Protein AF-A0A660VHJ3-F1 (afdb_monomer)

pLDDT: mean 91.21, std 7.74, range [43.16, 98.06]

Solvent-accessible surface area (backbone atoms only — not comparable to full-atom values): 9821 Å² total; per-residue (Å²): 130,86,52,80,70,77,61,55,52,72,50,55,48,53,52,52,48,46,44,53,48,52,48,50,48,44,55,71,64,35,70,86,43,89,56,46,68,59,53,46,51,49,39,53,48,52,50,49,52,50,45,66,46,49,68,52,59,71,88,78,43,55,74,66,56,48,49,45,55,74,45,45,71,68,58,47,45,75,56,51,54,69,46,49,59,61,48,44,63,55,76,33,81,74,61,61,61,65,58,51,52,51,48,43,19,63,77,54,78,69,38,56,64,70,76,59,44,47,75,76,52,73,43,71,69,52,52,51,49,52,52,50,59,55,53,43,54,74,48,50,56,57,49,55,48,49,59,26,59,73,36,75,90,33,46,66,56,31,52,52,49,53,29,52,53,49,50,53,64,76,73,107

Radius of gyration: 20.19 Å; Cα contacts (8 Å, |Δi|>4): 81; chains: 1; bounding box: 37×38×61 Å

Secondary structure (DSSP, 8-state):
---GGGG--HHHHHHHHHHHHHHHHHHHH-TT-TTHHHHHHHHHHHHHHHHHHHSS-GGGS-HHHHHHHHHHHHHHHHHHHHHHHHHHHHH-SS-THHHHHHHHHHHTTT--HHHHHHHHH--HHHHHHHHHHHHHHHHHHHHHHHHHHH-GGGHHHHHHHHHHHHHHHHH-

Sequence (172 aa):
MKGLFARFNPTDAITAGYLVLTAALVSALSPENPNLPRILLAHAALLAVQLALVVPRRAALPPVLRFLRDWYPVVFCTYLYPESGLMNDVLFEPFLDSAVISLERFVFGGMEPSNLLHPALDHRLMVEYMHFSYFLYYVYIPLVGLVLWFDRSRREMFKRYMFAVMLCFLSC

Mean predicted aligned error: 5.29 Å

Structure (mmCIF, N/CA/C/O backbone):
data_AF-A0A660VHJ3-F1
#
_entry.id   AF-A0A660VHJ3-F1
#
loop_
_atom_site.group_PDB
_atom_site.id
_atom_site.type_symbol
_atom_site.label_atom_id
_atom_site.label_alt_id
_atom_site.label_comp_id
_atom_site.label_asym_id
_atom_site.label_entity_id
_atom_site.label_seq_id
_atom_site.pdbx_PDB_ins_code
_atom_site.Cartn_x
_atom_site.Cartn_y
_atom_site.Cartn_z
_atom_site.occupancy
_atom_site.B_iso_or_equiv
_atom_site.auth_seq_id
_atom_site.auth_comp_id
_atom_site.auth_asym_id
_atom_site.auth_atom_id
_atom_site.pdbx_PDB_model_num
ATOM 1 N N . MET A 1 1 ? 6.484 2.417 30.537 1.00 43.16 1 MET A N 1
ATOM 2 C CA . MET A 1 1 ? 6.081 2.958 29.219 1.00 43.16 1 MET A CA 1
ATOM 3 C C . MET A 1 1 ? 6.066 1.814 28.210 1.00 43.16 1 MET A C 1
ATOM 5 O O . MET A 1 1 ? 7.130 1.404 27.773 1.00 43.16 1 MET A O 1
ATOM 9 N N . LYS A 1 2 ? 4.906 1.219 27.882 1.00 50.75 2 LYS A N 1
ATOM 10 C CA . LYS A 1 2 ? 4.843 0.305 26.725 1.00 50.75 2 LYS A CA 1
ATOM 11 C C . LYS A 1 2 ? 4.968 1.190 25.485 1.00 50.75 2 LYS A C 1
ATOM 13 O O . LYS A 1 2 ? 4.071 1.997 25.247 1.00 50.75 2 LYS A O 1
ATOM 18 N N . GLY A 1 3 ? 6.121 1.131 24.820 1.00 60.84 3 GLY A N 1
ATOM 19 C CA . GLY A 1 3 ? 6.469 2.010 23.703 1.00 60.84 3 GLY A CA 1
ATOM 20 C C . GLY A 1 3 ? 5.447 1.951 22.568 1.00 60.84 3 GLY A C 1
ATOM 21 O O . GLY A 1 3 ? 4.650 1.018 22.483 1.00 60.84 3 GLY A O 1
ATOM 22 N N . LEU A 1 4 ? 5.484 2.954 21.693 1.00 62.09 4 LEU A N 1
ATOM 23 C CA . LEU A 1 4 ? 4.643 3.082 20.496 1.00 62.09 4 LEU A CA 1
ATOM 24 C C . LEU A 1 4 ? 4.539 1.763 19.698 1.00 62.09 4 LEU A C 1
ATOM 26 O O . LEU A 1 4 ? 3.450 1.360 19.293 1.00 62.09 4 LEU A O 1
ATOM 30 N N . PHE A 1 5 ? 5.660 1.042 19.598 1.00 64.31 5 PHE A N 1
ATOM 31 C CA . PHE A 1 5 ? 5.802 -0.250 18.923 1.00 64.31 5 PHE A CA 1
ATOM 32 C C . PHE A 1 5 ? 4.957 -1.386 19.511 1.00 64.31 5 PHE A C 1
ATOM 34 O O . PHE A 1 5 ? 4.600 -2.313 18.797 1.00 64.31 5 PHE A O 1
ATOM 41 N N . ALA A 1 6 ? 4.549 -1.313 20.782 1.00 72.44 6 ALA A N 1
ATOM 42 C CA . ALA A 1 6 ? 3.700 -2.340 21.390 1.00 72.44 6 ALA A CA 1
ATOM 43 C C . ALA A 1 6 ? 2.266 -2.363 20.822 1.00 72.44 6 ALA A C 1
ATOM 45 O O . ALA A 1 6 ? 1.492 -3.261 21.152 1.00 72.44 6 ALA A O 1
ATOM 46 N N . ARG A 1 7 ? 1.878 -1.353 20.027 1.00 81.56 7 ARG A N 1
ATOM 47 C CA . ARG A 1 7 ? 0.553 -1.264 19.387 1.00 81.56 7 ARG A CA 1
ATOM 48 C C . ARG A 1 7 ? 0.548 -1.699 17.925 1.00 81.56 7 ARG A C 1
ATOM 50 O O . ARG A 1 7 ? -0.543 -1.831 17.371 1.00 81.56 7 ARG A O 1
ATOM 57 N N . PHE A 1 8 ? 1.724 -1.892 17.334 1.00 88.25 8 PHE A N 1
ATOM 58 C CA . PHE A 1 8 ? 1.875 -2.257 15.934 1.00 88.25 8 PHE A CA 1
ATOM 59 C C . PHE A 1 8 ? 1.655 -3.756 15.764 1.00 88.25 8 PHE A C 1
ATOM 61 O O . PHE A 1 8 ? 2.204 -4.571 16.507 1.00 88.25 8 PHE A O 1
ATOM 68 N N . ASN A 1 9 ? 0.840 -4.115 14.781 1.00 92.19 9 ASN A N 1
ATOM 69 C CA . ASN A 1 9 ? 0.830 -5.460 14.225 1.00 92.19 9 ASN A CA 1
ATOM 70 C C . ASN A 1 9 ? 1.902 -5.574 13.108 1.00 92.19 9 ASN A C 1
ATOM 72 O O . ASN A 1 9 ? 2.474 -4.557 12.705 1.00 92.19 9 ASN A O 1
ATOM 76 N N . PRO A 1 10 ? 2.195 -6.785 12.597 1.00 94.88 10 PRO A N 1
ATOM 77 C CA . PRO A 1 10 ? 3.183 -6.970 11.532 1.00 94.88 10 PRO A CA 1
ATOM 78 C C . PRO A 1 10 ? 2.901 -6.162 10.259 1.00 94.88 10 PRO A C 1
ATOM 80 O O . PRO A 1 10 ? 3.832 -5.608 9.686 1.00 94.88 10 PRO A O 1
ATOM 83 N N . THR A 1 11 ? 1.635 -6.043 9.847 1.00 96.31 11 THR A N 1
ATOM 84 C CA . THR A 1 11 ? 1.215 -5.215 8.706 1.00 96.31 11 THR A CA 1
ATOM 85 C C . THR A 1 11 ? 1.554 -3.747 8.941 1.00 96.31 11 THR A C 1
ATOM 87 O O . THR A 1 11 ? 2.159 -3.112 8.085 1.00 96.31 11 THR A O 1
ATOM 90 N N . ASP A 1 12 ? 1.249 -3.222 10.132 1.00 96.31 12 ASP A N 1
ATOM 91 C CA . ASP A 1 12 ? 1.575 -1.840 10.490 1.00 96.31 12 ASP A CA 1
ATOM 92 C C . ASP A 1 12 ? 3.095 -1.604 10.404 1.00 96.31 12 ASP A C 1
ATOM 94 O O . ASP A 1 12 ? 3.546 -0.567 9.915 1.00 96.31 12 ASP A O 1
ATOM 98 N N . ALA A 1 13 ? 3.892 -2.574 10.866 1.00 95.56 13 ALA A N 1
ATOM 99 C CA . ALA A 1 13 ? 5.347 -2.480 10.865 1.00 95.56 13 ALA A CA 1
ATOM 100 C C . ALA A 1 13 ? 5.927 -2.461 9.444 1.00 95.56 13 ALA A C 1
ATOM 102 O O . ALA A 1 13 ? 6.740 -1.586 9.149 1.00 95.56 13 ALA A O 1
ATOM 103 N N . ILE A 1 14 ? 5.493 -3.367 8.559 1.00 96.88 14 ILE A N 1
ATOM 104 C CA . ILE A 1 14 ? 5.996 -3.400 7.176 1.00 96.88 14 ILE A CA 1
ATOM 105 C C . ILE A 1 14 ? 5.538 -2.183 6.372 1.00 96.88 14 ILE A C 1
ATOM 107 O O . ILE A 1 14 ? 6.330 -1.648 5.609 1.00 96.88 14 ILE A O 1
ATOM 111 N N . THR A 1 15 ? 4.313 -1.686 6.577 1.00 97.00 15 THR A N 1
ATOM 112 C CA . THR A 1 15 ? 3.829 -0.491 5.870 1.00 97.00 15 THR A CA 1
ATOM 113 C C . THR A 1 15 ? 4.597 0.753 6.306 1.00 97.00 15 THR A C 1
ATOM 115 O O . THR A 1 15 ? 5.061 1.506 5.458 1.00 97.00 15 THR A O 1
ATOM 118 N N . ALA A 1 16 ? 4.800 0.954 7.613 1.00 96.94 16 ALA A N 1
ATOM 119 C CA . ALA A 1 16 ? 5.594 2.084 8.093 1.00 96.94 16 ALA A CA 1
ATOM 120 C C . ALA A 1 16 ? 7.063 1.969 7.661 1.00 96.94 16 ALA A C 1
ATOM 122 O O . ALA A 1 16 ? 7.665 2.964 7.268 1.00 96.94 16 ALA A O 1
ATOM 123 N N . GLY A 1 17 ? 7.624 0.756 7.713 1.00 96.62 17 GLY A N 1
ATOM 124 C CA . GLY A 1 17 ? 8.978 0.472 7.250 1.00 96.62 17 GLY A CA 1
ATOM 125 C C . GLY A 1 17 ? 9.153 0.790 5.770 1.00 96.62 17 GLY A C 1
ATOM 126 O O . GLY A 1 17 ? 10.093 1.496 5.427 1.00 96.62 17 GLY A O 1
ATOM 127 N N . TYR A 1 18 ? 8.217 0.349 4.925 1.00 96.31 18 TYR A N 1
ATOM 128 C CA . TYR A 1 18 ? 8.203 0.670 3.502 1.00 96.31 18 TYR A CA 1
ATOM 129 C C . TYR A 1 18 ? 8.160 2.181 3.285 1.00 96.31 18 TYR A C 1
ATOM 131 O O . TYR A 1 18 ? 9.066 2.704 2.657 1.00 96.31 18 TYR A O 1
ATOM 139 N N . LEU A 1 19 ? 7.199 2.891 3.894 1.00 97.25 19 LEU A N 1
ATOM 140 C CA . LEU A 1 19 ? 7.054 4.341 3.721 1.00 97.25 19 LEU A CA 1
ATOM 141 C C . LEU A 1 19 ? 8.319 5.123 4.116 1.00 97.25 19 LEU A C 1
ATOM 143 O O . LEU A 1 19 ? 8.682 6.110 3.482 1.00 97.25 19 LEU A O 1
ATOM 147 N N . VAL A 1 20 ? 8.985 4.719 5.198 1.00 97.38 20 VAL A N 1
ATOM 148 C CA . VAL A 1 20 ? 10.227 5.373 5.632 1.00 97.38 20 VAL A CA 1
ATOM 149 C C . VAL A 1 20 ? 11.380 5.017 4.698 1.00 97.38 20 VAL A C 1
ATOM 151 O O . VAL A 1 20 ? 12.164 5.894 4.338 1.00 97.38 20 VAL A O 1
ATOM 154 N N . LEU A 1 21 ? 11.487 3.748 4.306 1.00 95.62 21 LEU A N 1
ATOM 155 C CA . LEU A 1 21 ? 12.554 3.258 3.444 1.00 95.62 21 LEU A CA 1
ATOM 156 C C . LEU A 1 21 ? 12.482 3.893 2.053 1.00 95.62 21 LEU A C 1
ATOM 158 O O . LEU A 1 21 ? 13.487 4.416 1.589 1.00 95.62 21 LEU A O 1
ATOM 162 N N . THR A 1 22 ? 11.315 3.901 1.412 1.00 94.31 22 THR A N 1
ATOM 163 C CA . THR A 1 22 ? 11.127 4.486 0.078 1.00 94.31 22 THR A CA 1
ATOM 164 C C . THR A 1 22 ? 11.381 5.986 0.078 1.00 94.31 22 THR A C 1
ATOM 166 O O . THR A 1 22 ? 12.139 6.479 -0.753 1.00 94.31 22 THR A O 1
ATOM 169 N N . ALA A 1 23 ? 10.856 6.716 1.065 1.00 95.00 23 ALA A N 1
ATOM 170 C CA . ALA A 1 23 ? 11.137 8.142 1.217 1.00 95.00 23 ALA A CA 1
ATOM 171 C C . ALA A 1 23 ? 12.643 8.426 1.388 1.00 95.00 23 ALA A C 1
ATOM 173 O O . ALA A 1 23 ? 13.169 9.382 0.809 1.00 95.00 23 ALA A O 1
ATOM 174 N N . ALA A 1 24 ? 13.348 7.593 2.162 1.00 95.12 24 ALA A N 1
ATOM 175 C CA . ALA A 1 24 ? 14.792 7.705 2.346 1.00 95.12 24 ALA A CA 1
ATOM 176 C C . ALA A 1 24 ? 15.570 7.384 1.060 1.00 95.12 24 ALA A C 1
ATOM 178 O O . ALA A 1 24 ? 16.495 8.120 0.721 1.00 95.12 24 ALA A O 1
ATOM 179 N N . LEU A 1 25 ? 15.179 6.334 0.332 1.00 93.44 25 LEU A N 1
ATOM 180 C CA . LEU A 1 25 ? 15.796 5.945 -0.937 1.00 93.44 25 LEU A CA 1
ATOM 181 C C . LEU A 1 25 ? 15.664 7.053 -1.984 1.00 93.44 25 LEU A C 1
ATOM 183 O O . LEU A 1 25 ? 16.678 7.465 -2.537 1.00 93.44 25 LEU A O 1
ATOM 187 N N . VAL A 1 26 ? 14.464 7.606 -2.195 1.00 92.94 26 VAL A N 1
ATOM 188 C CA . VAL A 1 26 ? 14.267 8.699 -3.167 1.00 92.94 26 VAL A CA 1
ATOM 189 C C . VAL A 1 26 ? 15.071 9.936 -2.775 1.00 92.94 26 VAL A C 1
ATOM 191 O O . VAL A 1 26 ? 15.703 10.554 -3.628 1.00 92.94 26 VAL A O 1
ATOM 194 N N . SER A 1 27 ? 15.109 10.274 -1.483 1.00 93.88 27 SER A N 1
ATOM 195 C CA . SER A 1 27 ? 15.890 11.422 -1.001 1.00 93.88 27 SER A CA 1
ATOM 196 C C . SER A 1 27 ? 17.395 11.246 -1.210 1.00 93.88 27 SER A C 1
ATOM 198 O O . SER A 1 27 ? 18.092 12.222 -1.477 1.00 93.88 27 SER A O 1
ATOM 200 N N . ALA A 1 28 ? 17.904 10.022 -1.054 1.00 94.19 28 ALA A N 1
ATOM 201 C CA . ALA A 1 28 ? 19.328 9.721 -1.167 1.00 94.19 28 ALA A CA 1
ATOM 202 C C . ALA A 1 28 ? 19.788 9.538 -2.620 1.00 94.19 28 ALA A C 1
ATOM 204 O O . ALA A 1 28 ? 20.891 9.956 -2.962 1.00 94.19 28 ALA A O 1
ATOM 205 N N . LEU A 1 29 ? 18.964 8.904 -3.458 1.00 92.69 29 LEU A N 1
ATOM 206 C CA . LEU A 1 29 ? 19.333 8.491 -4.814 1.00 92.69 29 LEU A CA 1
ATOM 207 C C . LEU A 1 29 ? 18.870 9.477 -5.890 1.00 92.69 29 LEU A C 1
ATOM 209 O O . LEU A 1 29 ? 19.469 9.541 -6.958 1.00 92.69 29 LEU A O 1
ATOM 213 N N . SER A 1 30 ? 17.841 10.281 -5.618 1.00 89.94 30 SER A N 1
ATOM 214 C CA . SER A 1 30 ? 17.328 11.271 -6.572 1.00 89.94 30 SER A CA 1
ATOM 215 C C . SER A 1 30 ? 16.962 12.601 -5.897 1.00 89.94 30 SER A C 1
ATOM 217 O O . SER A 1 30 ? 15.813 13.046 -5.986 1.00 89.94 30 SER A O 1
ATOM 219 N N . PRO A 1 31 ? 17.928 13.282 -5.247 1.00 90.00 31 PRO A N 1
ATOM 220 C CA . PRO A 1 31 ? 17.683 14.558 -4.569 1.00 90.00 31 PRO A CA 1
ATOM 221 C C . PRO A 1 31 ? 17.213 15.673 -5.519 1.00 90.00 31 PRO A C 1
ATOM 223 O O . PRO A 1 31 ? 16.470 16.558 -5.105 1.00 90.00 31 PRO A O 1
ATOM 226 N N . GLU A 1 32 ? 17.601 15.608 -6.795 1.00 89.81 32 GLU A N 1
ATOM 227 C CA . GLU A 1 32 ? 17.229 16.575 -7.839 1.00 89.81 32 GLU A CA 1
ATOM 228 C C . GLU A 1 32 ? 15.833 16.313 -8.441 1.00 89.81 32 GLU A C 1
ATOM 230 O O . GLU A 1 32 ? 15.377 17.056 -9.312 1.00 89.81 32 GLU A O 1
ATOM 235 N N . ASN A 1 33 ? 15.130 15.253 -8.016 1.00 87.44 33 ASN A N 1
ATOM 236 C CA . ASN A 1 33 ? 13.823 14.915 -8.575 1.00 87.44 33 ASN A CA 1
ATOM 237 C C . ASN A 1 33 ? 12.807 16.035 -8.264 1.00 87.44 33 ASN A C 1
ATOM 239 O O . ASN A 1 33 ? 12.512 16.291 -7.092 1.00 87.44 33 ASN A O 1
ATOM 243 N N . PRO A 1 34 ? 12.183 16.666 -9.278 1.00 89.19 34 PRO A N 1
ATOM 244 C CA . PRO A 1 34 ? 11.256 17.779 -9.065 1.00 89.19 34 PRO A CA 1
ATOM 245 C C . PRO A 1 34 ? 10.007 17.384 -8.260 1.00 89.19 34 PRO A C 1
ATOM 247 O O . PRO A 1 34 ? 9.351 18.238 -7.660 1.00 89.19 34 PRO A O 1
ATOM 250 N N . ASN A 1 35 ? 9.667 16.093 -8.221 1.00 89.38 35 ASN A N 1
ATOM 251 C CA . ASN A 1 35 ? 8.550 15.567 -7.444 1.00 89.38 35 ASN A CA 1
ATOM 252 C C . ASN A 1 35 ? 8.936 15.161 -6.014 1.00 89.38 35 ASN A C 1
ATOM 254 O O . ASN A 1 35 ? 8.031 14.869 -5.231 1.00 89.38 35 ASN A O 1
ATOM 258 N N . LEU A 1 36 ? 10.220 15.188 -5.633 1.00 91.88 36 LEU A N 1
ATOM 259 C CA . LEU A 1 36 ? 10.693 14.768 -4.308 1.00 91.88 36 LEU A CA 1
ATOM 260 C C . LEU A 1 36 ? 9.880 15.386 -3.153 1.00 91.88 36 LEU A C 1
ATOM 262 O O . LEU A 1 36 ? 9.404 14.626 -2.308 1.00 91.88 36 LEU A O 1
ATOM 266 N N . PRO A 1 37 ? 9.599 16.708 -3.110 1.00 94.06 37 PRO A N 1
ATOM 267 C CA . PRO A 1 37 ? 8.808 17.279 -2.018 1.00 94.06 37 PRO A CA 1
ATOM 268 C C . PRO A 1 37 ? 7.385 16.712 -1.943 1.00 94.06 37 PRO A C 1
ATOM 270 O O . PRO A 1 37 ? 6.846 16.530 -0.853 1.00 94.06 37 PRO A O 1
ATOM 273 N N . ARG A 1 38 ? 6.771 16.413 -3.097 1.00 93.12 38 ARG A N 1
ATOM 274 C CA . ARG A 1 38 ? 5.425 15.826 -3.168 1.00 93.12 38 ARG A CA 1
ATOM 275 C C . ARG A 1 38 ? 5.435 14.386 -2.669 1.00 93.12 38 ARG A C 1
ATOM 277 O O . ARG A 1 38 ? 4.553 14.018 -1.899 1.00 93.12 38 ARG A O 1
ATOM 284 N N . ILE A 1 39 ? 6.450 13.613 -3.057 1.00 93.19 39 ILE A N 1
ATOM 285 C CA . ILE A 1 39 ? 6.652 12.232 -2.605 1.00 93.19 39 ILE A CA 1
ATOM 286 C C . ILE A 1 39 ? 6.828 12.217 -1.083 1.00 93.19 39 ILE A C 1
ATOM 288 O O . ILE A 1 39 ? 6.076 11.534 -0.391 1.00 93.19 39 ILE A O 1
ATOM 292 N N . LEU A 1 40 ? 7.733 13.034 -0.536 1.00 95.88 40 LEU A N 1
ATOM 293 C CA . LEU A 1 40 ? 7.967 13.113 0.910 1.00 95.88 40 LEU A CA 1
ATOM 294 C C . LEU A 1 40 ? 6.727 13.560 1.687 1.00 95.88 40 LEU A C 1
ATOM 296 O O . LEU A 1 40 ? 6.413 12.982 2.728 1.00 95.88 40 LEU A O 1
ATOM 300 N N . LEU A 1 41 ? 5.993 14.551 1.173 1.00 96.75 41 LEU A N 1
ATOM 301 C CA . LEU A 1 41 ? 4.747 15.004 1.786 1.00 96.75 41 LEU A CA 1
ATOM 302 C C . LEU A 1 41 ? 3.698 13.888 1.811 1.00 96.75 41 LEU A C 1
ATOM 304 O O . LEU A 1 41 ? 3.049 13.691 2.837 1.00 96.75 41 LEU A O 1
ATOM 308 N N . ALA A 1 42 ? 3.548 13.143 0.715 1.00 96.19 42 ALA A N 1
ATOM 309 C CA . ALA A 1 42 ? 2.623 12.020 0.648 1.00 96.19 42 ALA A CA 1
ATOM 310 C C . ALA A 1 42 ? 3.004 10.915 1.645 1.00 96.19 42 ALA A C 1
ATOM 312 O O . ALA A 1 42 ? 2.152 10.475 2.412 1.00 96.19 42 ALA A O 1
ATOM 313 N N . HIS A 1 43 ? 4.281 10.535 1.727 1.00 97.50 43 HIS A N 1
ATOM 314 C CA . HIS A 1 43 ? 4.754 9.531 2.687 1.00 97.50 43 HIS A CA 1
ATOM 315 C C . HIS A 1 43 ? 4.547 9.971 4.133 1.00 97.50 43 HIS A C 1
ATOM 317 O O . HIS A 1 43 ? 4.048 9.199 4.953 1.00 97.50 43 HIS A O 1
ATOM 323 N N . ALA A 1 44 ? 4.877 11.226 4.446 1.00 98.00 44 ALA A N 1
ATOM 324 C CA . ALA A 1 44 ? 4.647 11.796 5.765 1.00 98.00 44 ALA A CA 1
ATOM 325 C C . ALA A 1 44 ? 3.150 11.820 6.112 1.00 98.00 44 ALA A C 1
ATOM 327 O O . ALA A 1 44 ? 2.778 11.477 7.235 1.00 98.00 44 ALA A O 1
ATOM 328 N N . ALA A 1 45 ? 2.283 12.164 5.154 1.00 98.06 45 ALA A N 1
ATOM 329 C CA . ALA A 1 45 ? 0.836 12.159 5.335 1.00 98.06 45 ALA A CA 1
ATOM 330 C C . ALA A 1 45 ? 0.289 10.742 5.567 1.00 98.06 45 ALA A C 1
ATOM 332 O O . ALA A 1 45 ? -0.469 10.532 6.513 1.00 98.06 45 ALA A O 1
ATOM 333 N N . LEU A 1 46 ? 0.704 9.757 4.766 1.00 98.00 46 LEU A N 1
ATOM 334 C CA . LEU A 1 46 ? 0.311 8.354 4.934 1.00 98.00 46 LEU A CA 1
ATOM 335 C C . LEU A 1 46 ? 0.781 7.801 6.283 1.00 98.00 46 LEU A C 1
ATOM 337 O O . LEU A 1 46 ? -0.008 7.196 7.012 1.00 98.00 46 LEU A O 1
ATOM 341 N N . LEU A 1 47 ? 2.026 8.080 6.675 1.00 98.00 47 LEU A N 1
ATOM 342 C CA . LEU A 1 47 ? 2.557 7.683 7.976 1.00 98.00 47 LEU A CA 1
ATOM 343 C C . LEU A 1 47 ? 1.786 8.354 9.123 1.00 98.00 47 LEU A C 1
ATOM 345 O O . LEU A 1 47 ? 1.442 7.695 10.105 1.00 98.00 47 LEU A O 1
ATOM 349 N N . ALA A 1 48 ? 1.452 9.640 8.996 1.00 97.75 48 ALA A N 1
ATOM 350 C CA . ALA A 1 48 ? 0.645 10.354 9.981 1.00 97.75 48 ALA A CA 1
ATOM 351 C C . ALA A 1 48 ? -0.768 9.762 10.105 1.00 97.75 48 ALA A C 1
ATOM 353 O O . ALA A 1 48 ? -1.241 9.547 11.223 1.00 97.75 48 ALA A O 1
ATOM 354 N N . VAL A 1 49 ? -1.422 9.436 8.984 1.00 97.44 49 VAL A N 1
ATOM 355 C CA . VAL A 1 49 ? -2.732 8.763 8.959 1.00 97.44 49 VAL A CA 1
ATOM 356 C C . VAL A 1 49 ? -2.648 7.395 9.633 1.00 97.44 49 VAL A C 1
ATOM 358 O O . VAL A 1 49 ? -3.462 7.088 10.506 1.00 97.44 49 VAL A O 1
ATOM 361 N N . GLN A 1 50 ? -1.640 6.591 9.296 1.00 96.69 50 GLN A N 1
ATOM 362 C CA . GLN A 1 50 ? -1.409 5.298 9.933 1.00 96.69 50 GLN A CA 1
ATOM 363 C C . GLN A 1 50 ? -1.244 5.451 11.451 1.00 96.69 50 GLN A C 1
ATOM 365 O O . GLN A 1 50 ? -1.914 4.762 12.224 1.00 96.69 50 GLN A O 1
ATOM 370 N N . LEU A 1 51 ? -0.393 6.376 11.902 1.00 95.56 51 LEU A N 1
ATOM 371 C CA . LEU A 1 51 ? -0.184 6.630 13.326 1.00 95.56 51 LEU A CA 1
ATOM 372 C C . LEU A 1 51 ? -1.479 7.093 14.007 1.00 95.56 51 LEU A C 1
ATOM 374 O O . LEU A 1 51 ? -1.822 6.579 15.073 1.00 95.56 51 LEU A O 1
ATOM 378 N N . ALA A 1 52 ? -2.253 7.979 13.382 1.00 95.00 52 ALA A N 1
ATOM 379 C CA . ALA A 1 52 ? -3.540 8.431 13.909 1.00 95.00 52 ALA A CA 1
ATOM 380 C C . ALA A 1 52 ? -4.550 7.280 14.088 1.00 95.00 52 ALA A C 1
ATOM 382 O O . ALA A 1 52 ? -5.353 7.307 15.021 1.00 95.00 52 ALA A O 1
ATOM 383 N N . LEU A 1 53 ? -4.492 6.239 13.252 1.00 95.19 53 LEU A N 1
ATOM 384 C CA . LEU A 1 53 ? -5.358 5.058 13.350 1.00 95.19 53 LEU A CA 1
ATOM 385 C C . LEU A 1 53 ? -4.831 3.999 14.338 1.00 95.19 53 LEU A C 1
ATOM 387 O O . LEU A 1 53 ? -5.608 3.375 15.076 1.00 95.19 53 LEU A O 1
ATOM 391 N N . VAL A 1 54 ? -3.514 3.780 14.380 1.00 94.19 54 VAL A N 1
ATOM 392 C CA . VAL A 1 54 ? -2.871 2.704 15.155 1.00 94.19 54 VAL A CA 1
ATOM 393 C C . VAL A 1 54 ? -2.627 3.110 16.610 1.00 94.19 54 VAL A C 1
ATOM 395 O O . VAL A 1 54 ? -2.845 2.299 17.524 1.00 94.19 54 VAL A O 1
ATOM 398 N N . VAL A 1 55 ? -2.215 4.360 16.843 1.00 92.25 55 VAL A N 1
ATOM 399 C CA . VAL A 1 55 ? -1.802 4.847 18.164 1.00 92.25 55 VAL A CA 1
ATOM 400 C C . VAL A 1 55 ? -2.951 4.875 19.159 1.00 92.25 55 VAL A C 1
ATOM 402 O O . VAL A 1 55 ? -2.724 4.391 20.263 1.00 92.25 55 VAL A O 1
ATOM 405 N N . PRO A 1 56 ? -4.174 5.352 18.866 1.00 91.75 56 PRO A N 1
ATOM 406 C CA . PRO A 1 56 ? -5.270 5.310 19.830 1.00 91.75 56 PRO A CA 1
ATOM 407 C C . PRO A 1 56 ? -5.637 3.880 20.247 1.00 91.75 56 PRO A C 1
ATOM 409 O O . PRO A 1 56 ? -5.412 2.904 19.525 1.00 91.75 56 PRO A O 1
ATOM 412 N N . ARG A 1 57 ? -6.217 3.722 21.444 1.00 89.19 57 ARG A N 1
ATOM 413 C CA . ARG A 1 57 ? -6.765 2.416 21.846 1.00 89.19 57 ARG A CA 1
ATOM 414 C C . ARG A 1 57 ? -7.948 2.095 20.940 1.00 89.19 57 ARG A C 1
ATOM 416 O O . ARG A 1 57 ? -8.842 2.921 20.797 1.00 89.19 57 ARG A O 1
ATOM 423 N N . ARG A 1 58 ? -8.012 0.871 20.411 1.00 87.88 58 ARG A N 1
ATOM 424 C CA . ARG A 1 58 ? -9.098 0.441 19.514 1.00 87.88 58 ARG A CA 1
ATOM 425 C C . ARG A 1 58 ? -10.498 0.691 20.092 1.00 87.88 58 ARG A C 1
ATOM 427 O O . ARG A 1 58 ? -11.396 1.056 19.346 1.00 87.88 58 ARG A O 1
ATOM 434 N N . ALA A 1 59 ? -10.674 0.517 21.404 1.00 89.12 59 ALA A N 1
ATOM 435 C CA . ALA A 1 59 ? -11.945 0.758 22.092 1.00 89.12 59 ALA A CA 1
ATOM 436 C C . ALA A 1 59 ? -12.379 2.237 22.104 1.00 89.12 59 ALA A C 1
ATOM 438 O O . ALA A 1 59 ? -13.570 2.507 22.184 1.00 89.12 59 ALA A O 1
ATOM 439 N N . ALA A 1 60 ? -11.434 3.177 21.996 1.00 91.50 60 ALA A N 1
ATOM 440 C CA . ALA A 1 60 ? -11.707 4.614 21.971 1.00 91.50 60 ALA A CA 1
ATOM 441 C C . ALA A 1 60 ? -12.056 5.139 20.566 1.00 91.50 60 ALA A C 1
ATOM 443 O O . ALA A 1 60 ? -12.502 6.272 20.430 1.00 91.50 60 ALA A O 1
ATOM 444 N N . LEU A 1 61 ? -11.845 4.338 19.516 1.00 92.94 61 LEU A N 1
ATOM 445 C CA . LEU A 1 61 ? -12.150 4.734 18.143 1.00 92.94 61 LEU A CA 1
ATOM 446 C C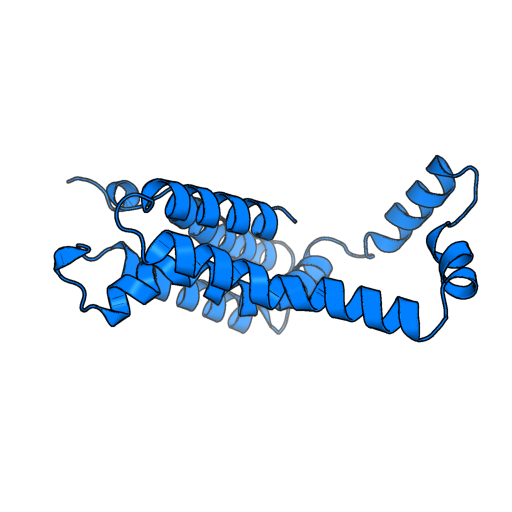 . LEU A 1 61 ? -13.631 4.489 17.821 1.00 92.94 61 LEU A C 1
ATOM 448 O O . LEU A 1 61 ? -14.134 3.410 18.153 1.00 92.94 61 LEU A O 1
ATOM 452 N N . PRO A 1 62 ? -14.322 5.404 17.117 1.00 95.81 62 PRO A N 1
ATOM 453 C CA . PRO A 1 62 ? -15.662 5.163 16.586 1.00 95.81 62 PRO A CA 1
ATOM 454 C C . PRO A 1 62 ? -15.664 4.022 15.546 1.00 95.81 62 PRO A C 1
ATOM 456 O O . PRO A 1 62 ? -14.609 3.672 15.009 1.00 95.81 62 PRO A O 1
ATOM 459 N N . PRO A 1 63 ? -16.833 3.424 15.232 1.00 93.88 63 PRO A N 1
ATOM 460 C CA . PRO A 1 63 ? -16.934 2.274 14.327 1.00 93.88 63 PRO A CA 1
ATOM 461 C C . PRO A 1 63 ? -16.226 2.463 12.982 1.00 93.88 63 PRO A C 1
ATOM 463 O O . PRO A 1 63 ? -15.479 1.578 12.572 1.00 93.88 63 PRO A O 1
ATOM 466 N N . VAL A 1 64 ? -16.395 3.631 12.356 1.00 95.75 64 VAL A N 1
ATOM 467 C CA . VAL A 1 64 ? -15.781 3.965 11.062 1.00 95.75 64 VAL A CA 1
ATOM 468 C C . VAL A 1 64 ? -14.255 3.991 11.158 1.00 95.75 64 VAL A C 1
ATOM 470 O O . VAL A 1 64 ? -13.586 3.348 10.360 1.00 95.75 64 VAL A O 1
ATOM 473 N N . LEU A 1 65 ? -13.681 4.639 12.178 1.00 95.62 65 LEU A N 1
ATOM 474 C CA . LEU A 1 65 ? -12.223 4.667 12.352 1.00 95.62 65 LEU A CA 1
ATOM 475 C C . LEU A 1 65 ? -11.648 3.295 12.724 1.00 95.62 65 LEU A C 1
ATOM 477 O O . LEU A 1 65 ? -10.504 3.005 12.396 1.00 95.62 65 LEU A O 1
ATOM 481 N N . ARG A 1 66 ? -12.423 2.418 13.376 1.00 93.69 66 ARG A N 1
ATOM 482 C CA . ARG A 1 66 ? -12.002 1.023 13.593 1.00 93.69 66 ARG A CA 1
ATOM 483 C C . ARG A 1 66 ? -11.972 0.225 12.298 1.00 93.69 66 ARG A C 1
ATOM 485 O O . ARG A 1 66 ? -11.094 -0.617 12.164 1.00 93.69 66 ARG A O 1
ATOM 492 N N . PHE A 1 67 ? -12.925 0.465 11.399 1.00 94.94 67 PHE A N 1
ATOM 493 C CA . PHE A 1 67 ? -12.913 -0.118 10.063 1.00 94.94 67 PHE A CA 1
ATOM 494 C C . PHE A 1 67 ? -11.706 0.408 9.279 1.00 94.94 67 PHE A C 1
ATOM 496 O O . PHE A 1 67 ? -10.870 -0.381 8.864 1.00 94.94 67 PHE A O 1
ATOM 503 N N . LEU A 1 68 ? -11.524 1.728 9.202 1.00 95.94 68 LEU A N 1
ATOM 504 C CA . LEU A 1 68 ? -10.375 2.323 8.512 1.00 95.94 68 LEU A CA 1
ATOM 505 C C . LEU A 1 68 ? -9.036 1.862 9.094 1.00 95.94 68 LEU A C 1
ATOM 507 O O . LEU A 1 68 ? -8.129 1.561 8.337 1.00 95.94 68 LEU A O 1
ATOM 511 N N . ARG A 1 69 ? -8.912 1.704 10.415 1.00 95.19 69 ARG A N 1
ATOM 512 C CA . ARG A 1 69 ? -7.707 1.133 11.038 1.00 95.19 69 ARG A CA 1
ATOM 513 C C . ARG A 1 69 ? -7.372 -0.274 10.533 1.00 95.19 69 ARG A C 1
ATOM 515 O O . ARG A 1 69 ? -6.203 -0.624 10.483 1.00 95.19 69 ARG A O 1
ATOM 522 N N . ASP A 1 70 ? -8.370 -1.091 10.222 1.00 95.00 70 ASP A N 1
ATOM 523 C CA . ASP A 1 70 ? -8.142 -2.454 9.737 1.00 95.00 70 ASP A CA 1
ATOM 524 C C . ASP A 1 70 ? -7.892 -2.496 8.219 1.00 95.00 70 ASP A C 1
ATOM 526 O O . ASP A 1 70 ? -7.272 -3.436 7.733 1.00 95.00 70 ASP A O 1
ATOM 530 N N . TRP A 1 71 ? -8.371 -1.487 7.486 1.00 96.50 71 TRP A N 1
ATOM 531 C CA . TRP A 1 71 ? -8.422 -1.466 6.021 1.00 96.50 71 TRP A CA 1
ATOM 532 C C . TRP A 1 71 ? -7.477 -0.459 5.360 1.00 96.50 71 TRP A C 1
ATOM 534 O O . TRP A 1 71 ? -7.259 -0.542 4.152 1.00 96.50 71 TRP A O 1
ATOM 544 N N . TYR A 1 72 ? -6.879 0.462 6.124 1.00 96.31 72 TYR A N 1
ATOM 545 C CA . TYR A 1 72 ? -5.952 1.457 5.584 1.00 96.31 72 TYR A CA 1
ATOM 546 C C . TYR A 1 72 ? -4.787 0.855 4.783 1.00 96.31 72 TYR A C 1
ATOM 548 O O . TYR A 1 72 ? -4.422 1.501 3.805 1.00 96.31 72 TYR A O 1
ATOM 556 N N . PRO A 1 73 ? -4.215 -0.334 5.100 1.00 94.81 73 PRO A N 1
ATOM 557 C CA . PRO A 1 73 ? -3.082 -0.840 4.328 1.00 94.81 73 PRO A CA 1
ATOM 558 C C . PRO A 1 73 ? -3.459 -1.079 2.861 1.00 94.81 73 PRO A C 1
ATOM 560 O O . PRO A 1 73 ? -2.751 -0.635 1.964 1.00 94.81 73 PRO A O 1
ATOM 563 N N . VAL A 1 74 ? -4.633 -1.672 2.614 1.00 93.88 74 VAL A N 1
ATOM 564 C CA . VAL A 1 74 ? -5.150 -1.908 1.254 1.00 93.88 74 VAL A CA 1
ATOM 565 C C . VAL A 1 74 ? -5.524 -0.595 0.567 1.00 93.88 74 VAL A C 1
ATOM 567 O O . VAL A 1 74 ? -5.309 -0.442 -0.630 1.00 93.88 74 VAL A O 1
ATOM 570 N N . VAL A 1 75 ? -6.055 0.378 1.314 1.00 95.19 75 VAL A N 1
ATOM 571 C CA . VAL A 1 75 ? -6.322 1.718 0.765 1.00 95.19 75 VAL A CA 1
ATOM 572 C C . VAL A 1 75 ? -5.017 2.403 0.357 1.00 95.19 75 VAL A C 1
ATOM 574 O O . VAL A 1 75 ? -4.970 3.045 -0.681 1.00 95.19 75 VAL A O 1
ATOM 577 N N . PHE A 1 76 ? -3.935 2.243 1.119 1.00 96.56 76 PHE A N 1
ATOM 578 C CA . PHE A 1 76 ? -2.642 2.831 0.766 1.00 96.56 76 PHE A CA 1
ATOM 579 C C . PHE A 1 76 ? -2.095 2.251 -0.543 1.00 96.56 76 PHE A C 1
ATOM 581 O O . PHE A 1 76 ? -1.495 2.999 -1.312 1.00 96.56 76 PHE A O 1
ATOM 588 N N . CY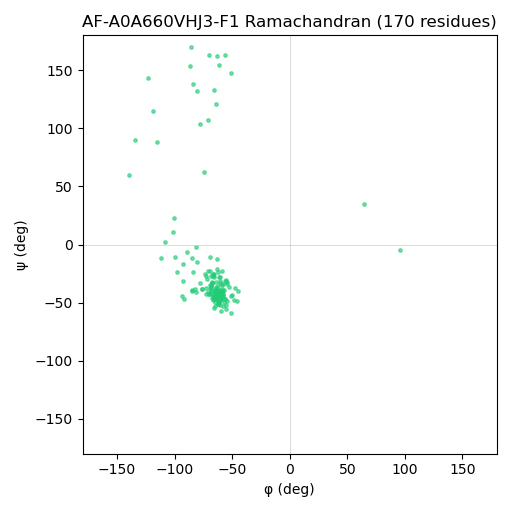S A 1 77 ? -2.369 0.979 -0.861 1.00 93.69 77 CYS A N 1
ATOM 589 C CA . CYS A 1 77 ? -1.974 0.377 -2.138 1.00 93.69 77 CYS A CA 1
ATOM 590 C C . CYS A 1 77 ? -2.477 1.159 -3.361 1.00 93.69 77 CYS A C 1
ATOM 592 O O . CYS A 1 77 ? -1.785 1.176 -4.373 1.00 93.69 77 CYS A O 1
ATOM 594 N N . THR A 1 78 ? -3.625 1.850 -3.292 1.00 91.88 78 THR A N 1
ATOM 595 C CA . THR A 1 78 ? -4.121 2.634 -4.441 1.00 91.88 78 THR A CA 1
ATOM 596 C C . THR A 1 78 ? -3.211 3.810 -4.788 1.00 91.88 78 THR A C 1
ATOM 598 O O . THR A 1 78 ? -3.216 4.266 -5.926 1.00 91.88 78 THR A O 1
ATOM 601 N N . TYR A 1 79 ? -2.455 4.313 -3.809 1.00 94.12 79 TYR A N 1
ATOM 602 C CA . TYR A 1 79 ? -1.453 5.356 -4.006 1.00 94.12 79 TYR A CA 1
ATOM 603 C C . TYR A 1 79 ? -0.056 4.768 -4.236 1.00 94.12 79 TYR A C 1
ATOM 605 O O . TYR A 1 79 ? 0.638 5.191 -5.153 1.00 94.12 79 TYR A O 1
ATOM 613 N N . LEU A 1 80 ? 0.343 3.771 -3.441 1.00 94.81 80 LEU A N 1
ATOM 614 C CA . LEU A 1 80 ? 1.684 3.183 -3.525 1.00 94.81 80 LEU A CA 1
ATOM 615 C C . LEU A 1 80 ? 1.918 2.435 -4.848 1.00 94.81 80 LEU A C 1
ATOM 617 O O . LEU A 1 80 ? 3.051 2.344 -5.302 1.00 94.81 80 LEU A O 1
ATOM 621 N N . TYR A 1 81 ? 0.862 1.926 -5.492 1.00 92.75 81 TYR A N 1
ATOM 622 C CA . TYR A 1 81 ? 0.986 1.211 -6.766 1.00 92.75 81 TYR A CA 1
ATOM 623 C C . TYR A 1 81 ? 1.461 2.106 -7.922 1.00 92.75 81 TYR A C 1
ATOM 625 O O . TYR A 1 81 ? 2.468 1.782 -8.536 1.00 92.75 81 TYR A 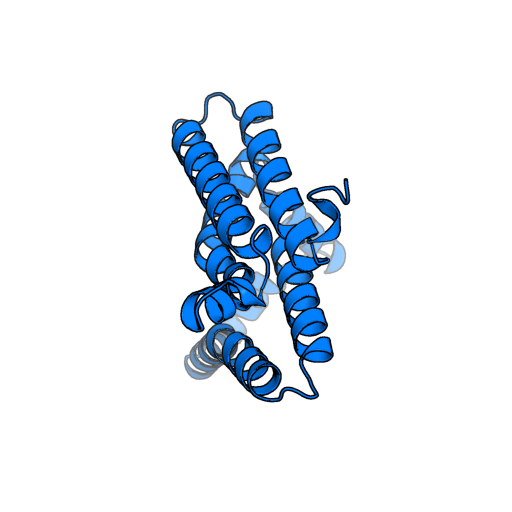O 1
ATOM 633 N N . PRO A 1 82 ? 0.811 3.242 -8.246 1.00 91.56 82 PRO A N 1
ATOM 634 C CA . PRO A 1 82 ? 1.350 4.139 -9.269 1.00 91.56 82 PRO A CA 1
ATOM 635 C C . PRO A 1 82 ? 2.684 4.773 -8.851 1.00 91.56 82 PRO A C 1
ATOM 637 O O . PRO A 1 82 ? 3.501 5.103 -9.707 1.00 91.56 82 PRO A O 1
ATOM 640 N N . GLU A 1 83 ? 2.924 4.939 -7.549 1.00 91.88 83 GLU A N 1
ATOM 641 C CA . GLU A 1 83 ? 4.189 5.467 -7.041 1.00 91.88 83 GLU A CA 1
ATOM 642 C C . GLU A 1 83 ? 5.373 4.515 -7.275 1.00 91.88 83 GLU A C 1
ATOM 644 O O . GLU A 1 83 ? 6.476 4.983 -7.550 1.00 91.88 83 GLU A O 1
ATOM 649 N N . SER A 1 84 ? 5.162 3.193 -7.251 1.00 88.81 84 SER A N 1
ATOM 650 C CA . SER A 1 84 ? 6.237 2.228 -7.518 1.00 88.81 84 SER A CA 1
ATOM 651 C C . SER A 1 84 ? 6.838 2.392 -8.920 1.00 88.81 84 SER A C 1
ATOM 653 O O . SER A 1 84 ? 8.027 2.147 -9.106 1.00 88.81 84 SER A O 1
ATOM 655 N N . GLY A 1 85 ? 6.059 2.889 -9.889 1.00 86.38 85 GLY A N 1
ATOM 656 C CA . GLY A 1 85 ? 6.564 3.271 -11.209 1.00 86.38 85 GLY A CA 1
ATOM 657 C C . GLY A 1 85 ? 7.592 4.405 -11.144 1.00 86.38 85 GLY A C 1
ATOM 658 O O . GLY A 1 85 ? 8.644 4.304 -11.761 1.00 86.38 85 GLY A O 1
ATOM 659 N N . LEU A 1 86 ? 7.343 5.432 -10.322 1.00 84.12 86 LEU A N 1
ATOM 660 C CA . LEU A 1 86 ? 8.305 6.521 -10.091 1.00 84.12 86 LEU A CA 1
ATOM 661 C C . LEU A 1 86 ? 9.554 6.028 -9.352 1.00 84.12 86 LEU A C 1
ATOM 663 O O . LEU A 1 86 ? 10.646 6.546 -9.562 1.00 84.12 86 LEU A O 1
ATOM 667 N N . MET A 1 87 ? 9.397 5.037 -8.472 1.00 84.69 87 MET A N 1
ATOM 668 C CA . MET A 1 87 ? 10.517 4.429 -7.754 1.00 84.69 87 MET A CA 1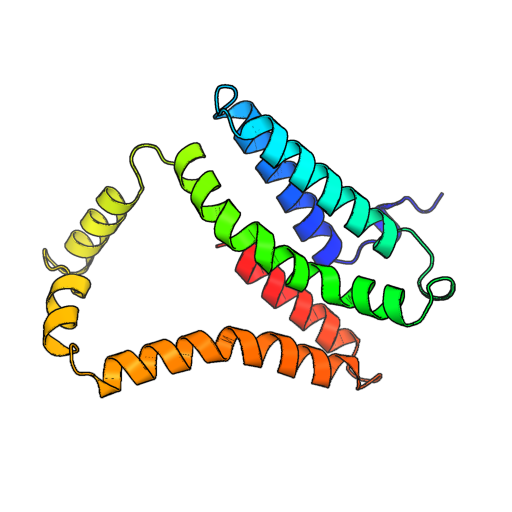
ATOM 669 C C . MET A 1 87 ? 11.437 3.637 -8.691 1.00 84.69 87 MET A C 1
ATOM 671 O O . MET A 1 87 ? 12.644 3.591 -8.465 1.00 84.69 87 MET A O 1
ATOM 675 N N . ASN A 1 88 ? 10.887 3.033 -9.748 1.00 85.06 88 ASN A N 1
ATOM 676 C CA . ASN A 1 88 ? 11.673 2.315 -10.749 1.00 85.06 88 ASN A CA 1
ATOM 677 C C . ASN A 1 88 ? 12.675 3.252 -11.441 1.00 85.06 88 ASN A C 1
ATOM 679 O O . ASN A 1 88 ? 13.854 2.918 -11.521 1.00 85.06 88 ASN A O 1
ATOM 683 N N . ASP A 1 89 ? 12.230 4.456 -11.817 1.00 81.69 89 ASP A N 1
ATOM 684 C CA . ASP A 1 89 ? 13.081 5.497 -12.415 1.00 81.69 89 ASP A CA 1
ATOM 685 C C . ASP A 1 89 ? 14.221 5.929 -11.475 1.00 81.69 89 ASP A C 1
ATOM 687 O O . ASP A 1 89 ? 15.314 6.267 -11.917 1.00 81.69 89 ASP A O 1
ATOM 691 N N . VAL A 1 90 ? 13.971 5.920 -10.161 1.00 83.50 90 VAL A N 1
ATOM 692 C CA . VAL A 1 90 ? 14.942 6.316 -9.125 1.00 83.50 90 VAL A CA 1
ATOM 693 C C . VAL A 1 90 ? 16.004 5.240 -8.890 1.00 83.50 90 VAL A C 1
ATOM 695 O O . VAL A 1 90 ? 17.159 5.557 -8.608 1.00 83.50 90 VAL A O 1
ATOM 698 N N . LEU A 1 91 ? 15.610 3.966 -8.931 1.00 82.88 91 LEU A N 1
ATOM 699 C CA . LEU A 1 91 ? 16.478 2.846 -8.557 1.00 82.88 91 LEU A CA 1
ATOM 700 C C . LEU A 1 91 ? 17.235 2.248 -9.744 1.00 82.88 91 LEU A C 1
ATOM 702 O O . LEU A 1 91 ? 18.343 1.741 -9.557 1.00 82.88 91 LEU A O 1
ATOM 706 N N . PHE A 1 92 ? 16.651 2.281 -10.941 1.00 81.00 92 PHE A N 1
ATOM 707 C CA . PHE A 1 92 ? 17.156 1.555 -12.099 1.00 81.00 92 PHE A CA 1
ATOM 708 C C . PHE A 1 92 ? 17.158 2.440 -13.348 1.00 81.00 92 PHE A C 1
ATOM 710 O O . PHE A 1 92 ? 16.207 2.450 -14.128 1.00 81.00 92 PHE A O 1
ATOM 717 N N . GLU A 1 93 ? 18.276 3.139 -13.561 1.00 75.88 93 GLU A N 1
ATOM 718 C CA . GLU A 1 93 ? 18.557 3.871 -14.797 1.00 75.88 93 GLU A CA 1
ATOM 719 C C . GLU A 1 93 ? 19.835 3.307 -15.463 1.00 75.88 93 GLU A C 1
ATOM 721 O O . GLU A 1 93 ? 20.921 3.400 -14.881 1.00 75.88 93 GLU A O 1
ATOM 726 N N . PRO A 1 94 ? 19.752 2.691 -16.664 1.00 75.62 94 PRO A N 1
ATOM 727 C CA . PRO A 1 94 ? 18.541 2.423 -17.447 1.00 75.62 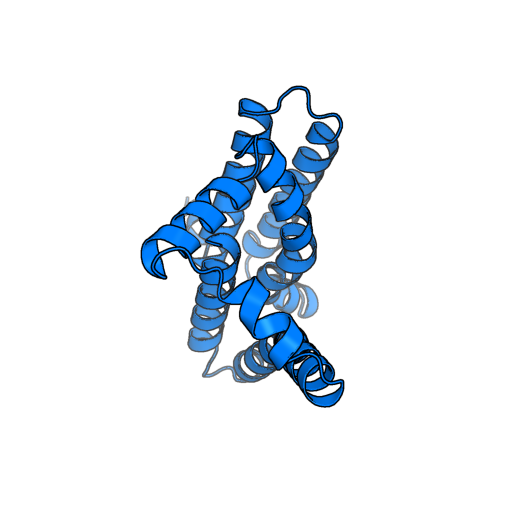94 PRO A CA 1
ATOM 728 C C . PRO A 1 94 ? 17.644 1.348 -16.806 1.00 75.62 94 PRO A C 1
ATOM 730 O O . PRO A 1 94 ? 18.104 0.559 -15.980 1.00 75.62 94 PRO A O 1
ATOM 733 N N . PHE A 1 95 ? 16.380 1.284 -17.242 1.00 80.44 95 PHE A N 1
ATOM 734 C CA . PHE A 1 95 ? 15.421 0.274 -16.788 1.00 80.44 95 PHE A CA 1
ATOM 735 C C . PHE A 1 95 ? 15.968 -1.155 -16.886 1.00 80.44 95 PHE A C 1
ATOM 737 O O . PHE A 1 95 ? 16.696 -1.517 -17.822 1.00 80.44 95 PHE A O 1
ATOM 744 N N . LEU A 1 96 ? 15.529 -2.000 -15.950 1.00 86.31 96 LEU A N 1
ATOM 745 C CA . LEU A 1 96 ? 15.874 -3.422 -15.919 1.00 86.31 96 LEU A CA 1
ATOM 746 C C . LEU A 1 96 ? 15.362 -4.205 -17.136 1.00 86.31 96 LEU A C 1
ATOM 748 O O . LEU A 1 96 ? 15.830 -5.319 -17.353 1.00 86.31 96 LEU A O 1
ATOM 752 N N . ASP A 1 97 ? 14.468 -3.639 -17.950 1.00 87.75 97 ASP A N 1
ATOM 753 C CA . ASP A 1 97 ? 13.889 -4.256 -19.149 1.00 87.75 97 ASP A CA 1
ATOM 754 C C . ASP A 1 97 ? 14.944 -4.941 -20.022 1.00 87.75 97 ASP A C 1
ATOM 756 O O . ASP A 1 97 ? 14.808 -6.108 -20.375 1.00 87.75 97 ASP A O 1
ATOM 760 N N . SER A 1 98 ? 16.050 -4.250 -20.311 1.00 88.88 98 SER A N 1
ATOM 761 C CA . SER A 1 98 ? 17.133 -4.799 -21.136 1.00 88.88 98 SER A CA 1
ATOM 762 C C . SER A 1 98 ? 17.797 -6.035 -20.511 1.00 88.88 98 SER A C 1
ATOM 764 O O . SER A 1 98 ? 18.094 -7.010 -21.211 1.00 88.88 98 SER A O 1
ATOM 766 N N . ALA A 1 99 ? 17.992 -6.027 -19.191 1.00 90.81 99 ALA A N 1
ATOM 767 C CA . ALA A 1 99 ? 18.549 -7.146 -18.444 1.00 90.81 99 ALA A CA 1
ATOM 768 C C . ALA A 1 99 ? 17.556 -8.316 -18.371 1.00 90.81 99 ALA A C 1
ATOM 770 O O . ALA A 1 99 ? 17.952 -9.466 -18.560 1.00 90.81 99 ALA A O 1
ATOM 771 N N . VAL A 1 100 ? 16.268 -8.029 -18.168 1.00 91.50 100 VAL A N 1
ATOM 772 C CA . VAL A 1 100 ? 15.192 -9.030 -18.124 1.00 91.50 100 VAL A CA 1
ATOM 773 C C . VAL A 1 100 ? 14.999 -9.691 -19.489 1.00 91.50 100 VAL A C 1
ATOM 775 O O . VAL A 1 100 ? 14.948 -10.915 -19.557 1.00 91.50 100 VAL A O 1
ATOM 778 N N . ILE A 1 101 ? 14.995 -8.923 -20.580 1.00 92.50 101 ILE A N 1
ATOM 779 C CA . ILE A 1 101 ? 14.943 -9.449 -21.955 1.00 92.50 101 ILE A CA 1
ATOM 780 C C . ILE A 1 101 ? 16.171 -10.320 -22.244 1.00 92.50 101 ILE A C 1
ATOM 782 O O . ILE A 1 101 ? 16.066 -11.400 -22.827 1.00 92.50 101 ILE A O 1
ATOM 786 N N . SER A 1 102 ? 17.356 -9.883 -21.812 1.00 92.44 102 SER A N 1
ATOM 787 C CA . SER A 1 102 ? 18.582 -10.671 -21.979 1.00 92.44 102 SER A CA 1
ATOM 788 C C . SER A 1 102 ? 18.513 -11.994 -21.211 1.00 92.44 102 SER A C 1
ATOM 790 O O . SER A 1 102 ? 18.939 -13.028 -21.727 1.00 92.44 102 SER A O 1
ATOM 792 N N . LEU A 1 103 ? 17.942 -11.977 -20.004 1.00 94.12 103 LEU A N 1
ATOM 793 C CA . LEU A 1 103 ? 17.697 -13.172 -19.205 1.00 94.12 103 LEU A CA 1
ATOM 794 C C . LEU A 1 103 ? 16.665 -14.096 -19.866 1.00 94.12 103 LEU A C 1
ATOM 796 O O . LEU A 1 103 ? 16.903 -15.298 -19.933 1.00 94.12 103 LEU A O 1
ATOM 800 N N . GLU A 1 104 ? 15.562 -13.557 -20.392 1.00 94.12 104 GLU A N 1
ATOM 801 C CA . GLU A 1 104 ? 14.552 -14.314 -21.147 1.00 94.12 104 GLU A CA 1
ATOM 802 C C . GLU A 1 104 ? 15.209 -15.044 -22.324 1.00 94.12 104 GLU A C 1
ATOM 804 O O . GLU A 1 104 ? 15.134 -16.271 -22.413 1.00 94.12 104 GLU A O 1
ATOM 809 N N . ARG A 1 105 ? 15.970 -14.323 -23.157 1.00 94.81 105 ARG A N 1
ATOM 810 C CA . ARG A 1 105 ? 16.728 -14.922 -24.263 1.00 94.81 105 ARG A CA 1
ATOM 811 C C . ARG A 1 105 ? 17.697 -15.989 -23.774 1.00 94.81 105 ARG A C 1
ATOM 813 O O . ARG A 1 105 ? 17.796 -17.041 -24.391 1.00 94.81 105 ARG A O 1
ATOM 820 N N . PHE A 1 106 ? 18.414 -15.758 -22.680 1.00 95.38 106 PHE A N 1
ATOM 821 C CA . PHE A 1 106 ? 19.341 -16.755 -22.147 1.00 95.38 106 PHE A CA 1
ATOM 822 C C . PHE A 1 106 ? 18.619 -18.047 -21.728 1.00 95.38 106 PHE A C 1
ATOM 824 O O . PHE A 1 106 ? 19.043 -19.139 -22.104 1.00 95.38 106 PHE A O 1
ATOM 831 N N . VAL A 1 107 ? 17.506 -17.927 -21.000 1.00 95.62 107 VAL A N 1
ATOM 832 C CA . VAL A 1 107 ? 16.716 -19.062 -20.494 1.00 95.62 107 VAL A CA 1
ATOM 833 C C . VAL A 1 107 ? 16.043 -19.836 -21.629 1.00 95.62 107 VAL A C 1
ATOM 835 O O . VAL A 1 107 ? 16.016 -21.066 -21.605 1.00 95.62 107 VAL A O 1
ATOM 838 N N . PHE A 1 108 ? 15.530 -19.136 -22.641 1.00 94.81 108 PHE A N 1
ATOM 839 C CA . PHE A 1 108 ? 14.782 -19.726 -23.753 1.00 94.81 108 PHE A CA 1
ATOM 840 C C . PHE A 1 108 ? 15.616 -19.901 -25.031 1.00 94.81 108 PHE A C 1
ATOM 842 O O . PHE A 1 108 ? 15.065 -19.984 -26.127 1.00 94.81 108 PHE A O 1
ATOM 849 N N . GLY A 1 109 ? 16.947 -19.973 -24.921 1.00 92.69 109 GLY A N 1
ATOM 850 C CA . GLY A 1 109 ? 17.823 -20.332 -26.044 1.00 92.69 109 GLY A CA 1
ATOM 851 C C . GLY A 1 109 ? 17.818 -19.330 -27.205 1.00 92.69 109 GLY A C 1
ATOM 852 O O . GLY A 1 109 ? 17.909 -19.719 -28.365 1.00 92.69 109 GLY A O 1
ATOM 853 N N . GLY A 1 110 ? 17.689 -18.044 -26.898 1.00 89.94 110 GLY A N 1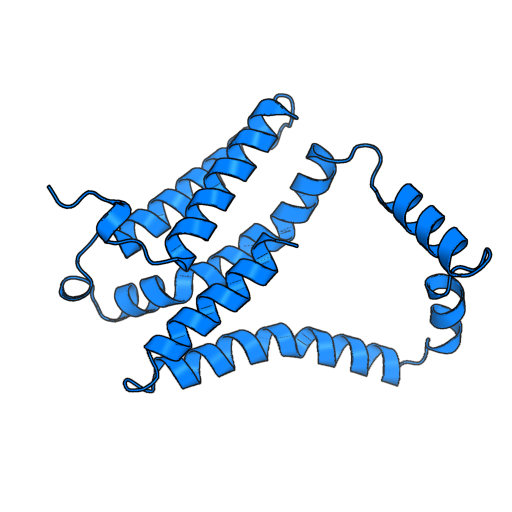
ATOM 854 C CA . GLY A 1 110 ? 17.644 -16.924 -27.837 1.00 89.94 110 GLY A CA 1
ATOM 855 C C . GLY A 1 110 ? 16.232 -16.468 -28.203 1.00 89.94 110 GLY A C 1
ATOM 856 O O . GLY A 1 110 ? 16.095 -15.478 -28.916 1.00 89.94 110 GLY A O 1
ATOM 857 N N . MET A 1 111 ? 15.192 -17.159 -27.727 1.00 89.00 111 MET A N 1
ATOM 858 C CA . MET A 1 111 ? 13.797 -16.796 -27.981 1.00 89.00 111 MET A CA 1
ATOM 859 C C . MET A 1 111 ? 13.269 -15.788 -26.957 1.00 89.00 111 MET A C 1
ATO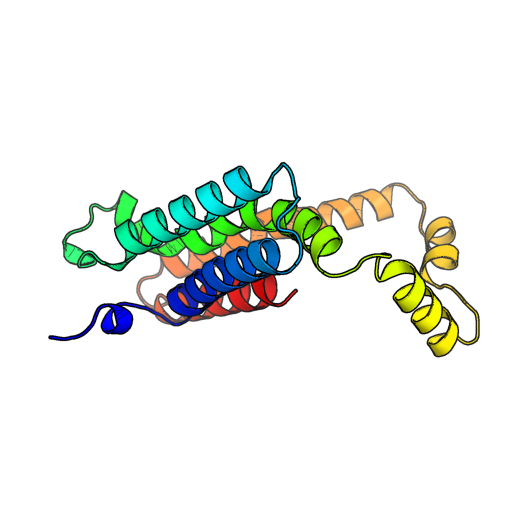M 861 O O . MET A 1 111 ? 13.688 -15.778 -25.803 1.00 89.00 111 MET A O 1
ATOM 865 N N . GLU A 1 112 ? 12.281 -15.005 -27.380 1.00 91.81 112 GLU A N 1
ATOM 866 C CA . GLU A 1 112 ? 11.463 -14.147 -26.518 1.00 91.81 112 GLU A CA 1
ATOM 867 C C . GLU A 1 112 ? 10.016 -14.654 -26.565 1.00 91.81 112 GLU A C 1
ATOM 869 O O . GLU A 1 112 ? 9.247 -14.246 -27.445 1.00 91.81 112 GLU A O 1
ATOM 874 N N . PRO A 1 113 ? 9.635 -15.610 -25.693 1.00 89.12 113 PRO A N 1
ATOM 875 C CA . PRO A 1 113 ? 8.276 -16.137 -25.632 1.00 89.12 113 PRO A CA 1
ATOM 876 C C . PRO A 1 113 ? 7.189 -15.066 -25.626 1.00 89.12 113 PRO A C 1
ATOM 878 O O . PRO A 1 113 ? 6.161 -15.265 -26.269 1.00 89.12 113 PRO A O 1
ATOM 881 N N . SER A 1 114 ? 7.411 -13.936 -24.952 1.00 84.62 114 SER A N 1
ATOM 882 C CA . SER A 1 114 ? 6.478 -12.803 -24.933 1.00 84.62 114 SER A CA 1
ATOM 883 C C . SER A 1 114 ? 6.117 -12.309 -26.345 1.00 84.62 114 SER A C 1
ATOM 885 O O . SER A 1 114 ? 4.935 -12.222 -26.690 1.00 84.62 114 SER A O 1
ATOM 887 N N . ASN A 1 115 ? 7.120 -12.098 -27.199 1.00 87.50 115 ASN A N 1
ATOM 888 C CA . ASN A 1 115 ? 6.954 -11.645 -28.583 1.00 87.50 115 ASN A CA 1
ATOM 889 C C . ASN A 1 115 ? 6.407 -12.729 -29.525 1.00 87.50 115 ASN A C 1
ATOM 891 O O . ASN A 1 115 ? 5.771 -12.408 -30.528 1.00 87.50 115 ASN A O 1
ATOM 895 N N . LEU A 1 116 ? 6.615 -14.009 -29.207 1.00 88.31 116 LEU A N 1
ATOM 896 C CA . LEU A 1 116 ? 6.077 -15.133 -29.984 1.00 88.31 116 LEU A CA 1
ATOM 897 C C . LEU A 1 116 ? 4.613 -15.439 -29.634 1.00 88.31 116 LEU A C 1
ATOM 899 O O . LEU A 1 116 ? 3.806 -15.734 -30.515 1.00 88.31 116 LEU A O 1
ATOM 903 N N . LEU A 1 117 ? 4.266 -15.379 -28.347 1.00 86.62 117 LEU A N 1
ATOM 904 C CA . LEU A 1 117 ? 2.935 -15.708 -27.840 1.00 86.62 117 LEU A CA 1
ATOM 905 C C . LEU A 1 117 ? 1.932 -14.586 -28.070 1.00 86.62 117 LEU A C 1
ATOM 907 O O . LEU A 1 117 ? 0.765 -14.892 -28.303 1.00 86.62 117 LEU A O 1
ATOM 911 N N . HIS A 1 118 ? 2.362 -13.320 -28.036 1.00 84.94 118 HIS A N 1
ATOM 912 C CA . HIS A 1 118 ? 1.469 -12.186 -28.268 1.00 84.94 118 HIS A CA 1
ATOM 913 C C . HIS A 1 118 ? 0.653 -12.356 -29.560 1.00 84.94 118 HIS A C 1
ATOM 915 O O . HIS A 1 118 ? -0.568 -12.422 -29.457 1.00 84.94 118 HIS A O 1
ATOM 921 N N . PRO A 1 119 ? 1.245 -12.496 -30.764 1.00 86.00 119 PRO A N 1
ATOM 922 C CA . PRO A 1 119 ? 0.465 -12.664 -31.992 1.00 86.00 119 PRO A CA 1
ATOM 923 C C . PRO A 1 119 ? -0.313 -13.988 -32.048 1.00 86.00 119 PRO A C 1
ATOM 925 O O . PRO A 1 119 ? -1.359 -14.051 -32.686 1.00 86.00 119 PRO A O 1
ATOM 928 N N . ALA A 1 120 ? 0.153 -15.046 -31.375 1.00 85.62 120 ALA A N 1
ATOM 929 C CA . ALA A 1 120 ? -0.551 -16.331 -31.331 1.00 85.62 120 ALA A CA 1
ATOM 930 C C . ALA A 1 120 ? -1.812 -16.299 -30.444 1.00 85.62 120 ALA A C 1
ATOM 932 O O . ALA A 1 120 ? -2.743 -17.076 -30.658 1.00 85.62 120 ALA A O 1
ATOM 933 N N . LEU A 1 121 ? -1.840 -15.414 -29.445 1.00 85.69 121 LEU A N 1
ATOM 934 C CA . LEU A 1 121 ? -2.927 -15.269 -28.476 1.00 85.69 121 LEU A CA 1
ATOM 935 C C . LEU A 1 121 ? -3.754 -13.992 -28.682 1.00 85.69 121 LEU A C 1
ATOM 937 O O . LEU A 1 121 ? -4.707 -13.780 -27.930 1.00 85.69 121 LEU A O 1
ATOM 941 N N . ASP A 1 122 ? -3.450 -13.194 -29.711 1.00 84.56 122 ASP A N 1
ATOM 942 C CA . ASP A 1 122 ? -4.111 -11.923 -30.041 1.00 84.56 122 ASP A CA 1
ATOM 943 C C . ASP A 1 122 ? -5.502 -12.128 -30.666 1.00 84.56 122 ASP A C 1
ATOM 945 O O . ASP A 1 122 ? -5.780 -11.807 -31.821 1.00 84.56 122 ASP A O 1
ATOM 949 N N . HIS A 1 123 ? -6.404 -12.726 -29.893 1.00 89.88 123 HIS A N 1
ATOM 950 C CA . HIS A 1 123 ? -7.819 -12.780 -30.216 1.00 89.88 123 HIS A CA 1
ATOM 951 C C . HIS A 1 123 ? -8.631 -12.169 -29.082 1.00 89.88 123 HIS A C 1
ATOM 953 O O . HIS A 1 123 ? -8.344 -12.341 -27.895 1.00 89.88 123 HIS A O 1
ATOM 959 N N . ARG A 1 124 ? -9.701 -11.475 -29.469 1.00 92.75 124 ARG A N 1
ATOM 960 C CA . ARG A 1 124 ? -10.517 -10.644 -28.579 1.00 92.75 124 ARG A CA 1
ATOM 961 C C . ARG A 1 124 ? -10.960 -11.351 -27.294 1.00 92.75 124 ARG A C 1
ATOM 963 O O . ARG A 1 124 ? -10.872 -10.754 -26.230 1.00 92.75 124 ARG A O 1
ATOM 970 N N . LEU A 1 125 ? -11.401 -12.609 -27.379 1.00 93.44 125 LEU A N 1
ATOM 971 C CA . LEU A 1 125 ? -11.876 -13.353 -26.204 1.00 93.44 125 LEU A CA 1
ATOM 972 C C . LEU A 1 125 ? -10.767 -13.599 -25.175 1.00 9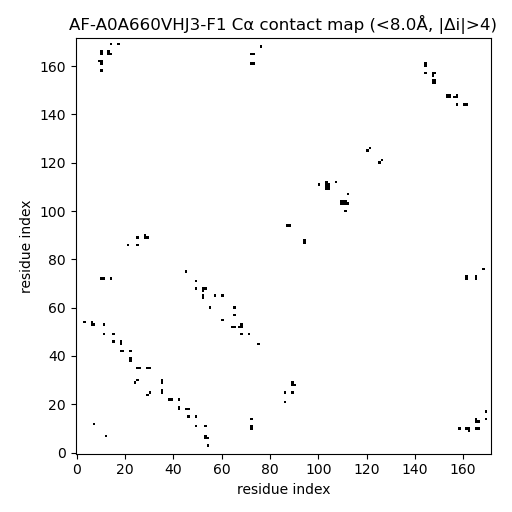3.44 125 LEU A C 1
ATOM 974 O O . LEU A 1 125 ? -11.025 -13.497 -23.980 1.00 93.44 125 LEU A O 1
ATOM 978 N N . MET A 1 126 ? -9.539 -13.887 -25.613 1.00 91.19 126 MET A N 1
ATOM 979 C CA . MET A 1 126 ? -8.413 -14.079 -24.697 1.00 91.19 126 MET A CA 1
ATOM 980 C C . MET A 1 126 ? -7.997 -12.771 -24.046 1.00 91.19 126 MET A C 1
ATOM 982 O O . MET A 1 126 ? -7.783 -12.736 -22.838 1.00 91.19 126 MET A O 1
ATOM 986 N N . VAL A 1 127 ? -7.949 -11.683 -24.815 1.00 90.44 127 VAL A N 1
ATOM 987 C CA . VAL A 1 127 ? -7.660 -10.352 -24.271 1.00 90.44 127 VAL A CA 1
ATOM 988 C C . VAL A 1 127 ? -8.715 -9.961 -23.234 1.00 90.44 127 VAL A C 1
ATOM 990 O O . VAL A 1 127 ? -8.357 -9.560 -22.127 1.00 90.44 127 VAL A O 1
ATOM 993 N N . GLU A 1 128 ? -10.005 -10.131 -23.540 1.00 94.62 128 GLU A N 1
ATOM 994 C CA . GLU A 1 128 ? -11.100 -9.867 -22.598 1.00 94.62 128 GLU A CA 1
ATOM 995 C C . GLU A 1 128 ? -11.007 -10.766 -21.353 1.00 94.62 128 GLU A C 1
AT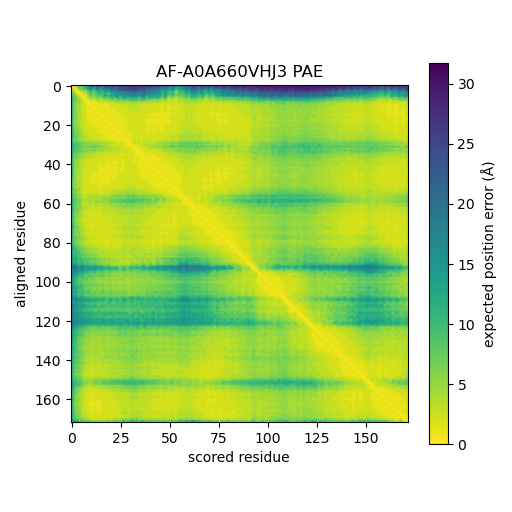OM 997 O O . GLU A 1 128 ? -11.148 -10.272 -20.235 1.00 94.62 128 GLU A O 1
ATOM 1002 N N . TYR A 1 129 ? -10.697 -12.057 -21.510 1.00 94.31 129 TYR A N 1
ATOM 1003 C CA . TYR A 1 129 ? -10.513 -12.990 -20.393 1.00 94.31 129 TYR A CA 1
ATOM 1004 C C . TYR A 1 129 ? -9.328 -12.612 -19.491 1.00 94.31 129 TYR A C 1
ATOM 1006 O O . TYR A 1 129 ? -9.457 -12.650 -18.265 1.00 94.31 129 TYR A O 1
ATOM 1014 N N . MET A 1 130 ? -8.191 -12.207 -20.066 1.00 92.81 130 MET A N 1
ATOM 1015 C CA . MET A 1 130 ? -7.017 -11.749 -19.314 1.00 92.81 130 MET A CA 1
ATOM 1016 C C . MET A 1 130 ? -7.320 -10.464 -18.534 1.00 92.81 130 MET A C 1
ATOM 1018 O O . MET A 1 130 ? -7.031 -10.392 -17.339 1.00 92.81 130 MET A O 1
ATOM 1022 N N . HIS A 1 131 ? -7.975 -9.483 -19.163 1.00 93.31 131 HIS A N 1
ATOM 1023 C CA . HIS A 1 131 ? -8.392 -8.247 -18.491 1.00 93.31 131 HIS A CA 1
ATOM 1024 C C . HIS A 1 131 ? -9.435 -8.508 -17.403 1.00 93.31 131 HIS A C 1
ATOM 1026 O O . HIS A 1 131 ? -9.345 -7.930 -16.322 1.00 93.31 131 HIS A O 1
ATOM 1032 N N . PHE A 1 132 ? -10.400 -9.398 -17.647 1.00 96.00 132 PHE A N 1
ATOM 1033 C CA . PHE A 1 132 ? -11.380 -9.795 -16.639 1.00 96.00 132 PHE A CA 1
ATOM 1034 C C . PHE A 1 132 ? -10.706 -10.492 -15.452 1.00 96.00 132 PHE A C 1
ATOM 1036 O O . PHE A 1 132 ? -10.974 -10.146 -14.304 1.00 96.00 132 PHE A O 1
ATOM 1043 N N . SER A 1 133 ? -9.775 -11.411 -15.717 1.00 94.69 133 SER A N 1
ATOM 1044 C CA . SER A 1 133 ? -8.987 -12.090 -14.683 1.00 94.69 133 SER A CA 1
ATOM 1045 C C . SER A 1 133 ? -8.158 -11.102 -13.861 1.00 94.69 133 SER A C 1
ATOM 1047 O O . SER A 1 133 ? -8.127 -11.204 -12.637 1.00 94.69 133 SER A O 1
ATOM 1049 N N . TYR A 1 134 ? -7.549 -10.102 -14.505 1.00 92.81 134 TYR A N 1
ATOM 1050 C CA . TYR A 1 134 ? -6.851 -9.020 -13.812 1.00 92.81 134 TYR A CA 1
ATOM 1051 C C . TYR A 1 134 ? -7.814 -8.160 -12.979 1.00 92.81 134 TYR A C 1
ATOM 1053 O O . TYR A 1 134 ? -7.546 -7.866 -11.815 1.00 92.81 134 TYR A O 1
ATOM 1061 N N . PHE A 1 135 ? -8.980 -7.810 -13.529 1.00 95.12 135 PHE A N 1
ATOM 1062 C CA . PHE A 1 135 ? -10.001 -7.038 -12.822 1.00 95.12 135 PHE A CA 1
ATOM 1063 C C . PHE A 1 135 ? -10.486 -7.739 -11.545 1.00 95.12 135 PHE A C 1
ATOM 1065 O O . PHE A 1 135 ? -10.741 -7.083 -10.531 1.00 95.12 135 PHE A O 1
ATOM 1072 N N . LEU A 1 136 ? -10.561 -9.074 -11.555 1.00 95.12 136 LEU A N 1
ATOM 1073 C CA . LEU A 1 136 ? -10.941 -9.849 -10.377 1.00 95.12 136 LEU A CA 1
ATOM 1074 C C . LEU A 1 136 ? -10.015 -9.613 -9.176 1.00 95.12 136 LEU A C 1
ATOM 1076 O O . LEU A 1 136 ? -10.489 -9.775 -8.053 1.00 95.12 136 LEU A O 1
ATOM 1080 N N . TYR A 1 137 ? -8.765 -9.163 -9.345 1.00 88.56 137 TYR A N 1
ATOM 1081 C CA . TYR A 1 137 ? -7.912 -8.797 -8.205 1.00 88.56 137 TYR A CA 1
ATOM 1082 C C . TYR A 1 137 ? -8.508 -7.657 -7.373 1.00 88.56 137 TYR A C 1
ATOM 1084 O O . TYR A 1 137 ? -8.489 -7.722 -6.140 1.00 88.56 137 TYR A O 1
ATOM 1092 N N . TYR A 1 138 ? -9.124 -6.664 -8.021 1.00 90.06 138 TYR A N 1
ATOM 1093 C CA . TYR A 1 138 ? -9.775 -5.546 -7.331 1.00 90.06 138 TYR A CA 1
ATOM 1094 C C . TYR A 1 138 ? -11.033 -5.965 -6.574 1.00 90.06 138 TYR A C 1
ATOM 1096 O O . TYR A 1 138 ? -11.428 -5.285 -5.633 1.00 90.06 138 TYR A O 1
ATOM 1104 N N . VAL A 1 139 ? -11.665 -7.076 -6.961 1.00 93.94 139 VAL A N 1
ATOM 1105 C CA . VAL A 1 139 ? -12.870 -7.598 -6.301 1.00 93.94 139 VAL A CA 1
ATOM 1106 C C . VAL A 1 139 ? -12.504 -8.600 -5.214 1.00 93.94 139 VAL A C 1
ATOM 1108 O O . VAL A 1 139 ? -13.010 -8.522 -4.097 1.00 93.94 139 VAL A O 1
ATOM 1111 N N . TYR A 1 140 ? -11.608 -9.536 -5.518 1.00 92.94 140 TYR A N 1
ATOM 1112 C CA . TYR A 1 140 ? -11.262 -10.645 -4.640 1.00 92.94 140 TYR A CA 1
ATOM 1113 C C . TYR A 1 140 ? -10.611 -10.162 -3.346 1.00 92.94 140 TYR A C 1
ATOM 1115 O O . TYR A 1 140 ? -10.980 -10.633 -2.268 1.00 92.94 140 TYR A O 1
ATOM 1123 N N . ILE A 1 141 ? -9.697 -9.187 -3.434 1.00 92.12 141 ILE A N 1
ATOM 1124 C CA . ILE A 1 141 ? -8.994 -8.668 -2.259 1.00 92.12 141 ILE A CA 1
ATOM 1125 C C . ILE A 1 141 ? -9.967 -8.082 -1.215 1.00 92.12 141 ILE A C 1
ATOM 1127 O O . ILE A 1 141 ? -9.999 -8.555 -0.071 1.00 92.12 141 ILE A O 1
ATOM 1131 N N . PRO A 1 142 ? -10.816 -7.096 -1.564 1.00 93.31 142 PRO A N 1
ATOM 1132 C CA . PRO A 1 142 ? -11.783 -6.566 -0.615 1.00 93.31 142 PRO A CA 1
ATOM 1133 C C . PRO A 1 142 ? -12.876 -7.573 -0.262 1.00 93.31 142 PRO A C 1
ATOM 1135 O O . PRO A 1 142 ? -13.296 -7.605 0.890 1.00 93.31 142 PRO A O 1
ATOM 1138 N N . LEU A 1 143 ? -13.323 -8.431 -1.183 1.00 95.25 143 LEU A N 1
ATOM 1139 C CA . LEU A 1 143 ? -14.371 -9.408 -0.878 1.00 95.25 143 LEU A CA 1
ATOM 1140 C C . LEU A 1 143 ? -13.926 -10.398 0.206 1.00 95.25 143 LEU A C 1
ATOM 1142 O O . LEU A 1 143 ? -14.614 -10.553 1.216 1.00 95.25 143 LEU A O 1
ATOM 1146 N N . VAL A 1 144 ? -12.758 -11.026 0.043 1.00 95.12 144 VAL A N 1
ATOM 1147 C CA . VAL A 1 144 ? -12.211 -11.964 1.037 1.00 95.12 144 VAL A CA 1
ATOM 1148 C C . VAL A 1 144 ? -11.930 -11.247 2.354 1.00 95.12 144 VAL A C 1
ATOM 1150 O O . VAL A 1 144 ? -12.295 -11.750 3.420 1.00 95.12 144 VAL A O 1
ATOM 1153 N N . GLY A 1 145 ? -11.349 -10.045 2.295 1.00 94.81 145 GLY A N 1
ATOM 1154 C CA . GLY A 1 145 ? -11.127 -9.230 3.483 1.00 94.81 145 GLY A CA 1
ATOM 1155 C C . GLY A 1 145 ? -12.428 -8.929 4.236 1.00 94.81 145 GLY A C 1
ATOM 1156 O O . GLY A 1 145 ? -12.464 -9.079 5.455 1.00 94.81 145 GLY A O 1
ATOM 1157 N N . LEU A 1 146 ? -13.514 -8.575 3.537 1.00 95.69 146 LEU A N 1
ATOM 1158 C CA . LEU A 1 146 ? -14.816 -8.269 4.138 1.00 95.69 146 LEU A CA 1
ATOM 1159 C C . LEU A 1 146 ? -15.425 -9.506 4.798 1.00 95.69 146 LEU A C 1
ATOM 1161 O O . LEU A 1 146 ? -15.837 -9.427 5.956 1.00 95.69 146 LEU A O 1
ATOM 1165 N N . VAL A 1 147 ? -15.420 -10.653 4.110 1.00 95.56 147 VAL A N 1
ATOM 1166 C CA . VAL A 1 147 ? -15.916 -11.929 4.656 1.00 95.56 147 VAL A CA 1
ATOM 1167 C C . VAL A 1 147 ? -15.196 -12.281 5.962 1.00 95.56 147 VAL A C 1
ATOM 1169 O O . VAL A 1 147 ? -15.840 -12.599 6.963 1.00 95.56 147 VAL A O 1
ATOM 1172 N N . LEU A 1 148 ? -13.864 -12.169 5.989 1.00 95.62 148 LEU A N 1
ATOM 1173 C CA . LEU A 1 148 ? -13.067 -12.452 7.187 1.00 95.62 148 LEU A CA 1
ATOM 1174 C C . LEU A 1 148 ? -13.227 -11.390 8.284 1.00 95.62 148 LEU A C 1
ATOM 1176 O O . LEU A 1 148 ? -13.089 -11.704 9.466 1.00 95.62 148 LEU A O 1
ATOM 1180 N N . TRP A 1 149 ? -13.494 -10.136 7.916 1.00 95.06 149 TRP A N 1
ATOM 1181 C CA . TRP A 1 149 ? -13.629 -9.027 8.859 1.00 95.06 149 TRP A CA 1
ATOM 1182 C C . TRP A 1 149 ? -14.970 -9.041 9.606 1.00 95.06 149 TRP A C 1
ATOM 1184 O O . TRP A 1 149 ? -15.010 -8.743 10.808 1.00 95.06 149 TRP A O 1
ATOM 1194 N N . PHE A 1 150 ? -16.059 -9.401 8.917 1.00 94.25 150 PHE A N 1
ATOM 1195 C CA . PHE A 1 150 ? -17.391 -9.511 9.518 1.00 94.25 150 PHE A CA 1
ATOM 1196 C C . PHE A 1 150 ? -17.495 -10.686 10.496 1.00 94.25 150 PHE A C 1
ATOM 1198 O O . PHE A 1 150 ? -18.140 -10.558 11.541 1.00 94.25 150 PHE A O 1
ATOM 1205 N N . ASP A 1 151 ? -16.811 -11.798 10.219 1.00 93.00 151 ASP A N 1
ATOM 1206 C CA . ASP A 1 151 ? -16.749 -12.930 11.138 1.00 93.00 151 ASP A CA 1
ATOM 1207 C C . ASP A 1 151 ? -15.753 -12.662 12.283 1.00 93.00 151 ASP A C 1
ATOM 1209 O O . ASP A 1 151 ? -14.531 -12.773 12.154 1.00 93.00 151 ASP A O 1
ATOM 1213 N N . ARG A 1 152 ? -16.292 -12.338 13.465 1.00 86.06 152 ARG A N 1
ATOM 1214 C CA . ARG A 1 152 ? -15.510 -12.082 14.689 1.00 86.06 152 ARG A CA 1
ATOM 1215 C C . ARG A 1 152 ? -14.567 -13.236 15.043 1.00 86.06 152 ARG A C 1
ATOM 1217 O O . ARG A 1 152 ? -13.495 -12.958 15.582 1.00 86.06 152 ARG A O 1
ATOM 1224 N N . SER A 1 153 ? -14.938 -14.483 14.741 1.00 91.12 153 SER A N 1
ATOM 1225 C CA . SER A 1 153 ? -14.119 -15.668 15.029 1.00 91.12 153 SER A CA 1
ATOM 1226 C C . SER A 1 153 ? -12.883 -15.762 14.124 1.00 91.12 153 SER A C 1
ATOM 1228 O O . SER A 1 153 ? -11.864 -16.329 14.516 1.00 91.12 153 SER A O 1
ATOM 1230 N N . ARG A 1 154 ? -12.922 -15.121 12.948 1.00 92.50 154 ARG A N 1
ATOM 1231 C CA . ARG A 1 154 ? -11.866 -15.159 11.924 1.00 92.50 154 ARG A CA 1
ATOM 1232 C C . ARG A 1 154 ? -10.973 -13.927 11.909 1.00 92.50 154 ARG A C 1
ATOM 1234 O O . ARG A 1 154 ? -10.132 -13.793 11.024 1.00 92.50 154 ARG A O 1
ATOM 1241 N N . ARG A 1 155 ? -11.065 -13.050 12.911 1.00 89.81 155 ARG A N 1
ATOM 1242 C CA . ARG A 1 155 ? -10.240 -11.829 12.977 1.00 89.81 155 ARG A CA 1
ATOM 1243 C C . ARG A 1 155 ? -8.739 -12.082 12.923 1.00 89.81 155 ARG A C 1
ATOM 1245 O O . ARG A 1 155 ? -8.003 -11.241 12.419 1.00 89.81 155 ARG A O 1
ATOM 1252 N N . GLU A 1 156 ? -8.279 -13.214 13.442 1.00 93.19 156 GLU A N 1
ATOM 1253 C CA . GLU A 1 156 ? -6.865 -13.571 13.345 1.00 93.19 156 GLU A CA 1
ATOM 1254 C C . GLU A 1 156 ? -6.478 -13.985 11.917 1.00 93.19 156 GLU A C 1
ATOM 1256 O O . GLU A 1 156 ? -5.423 -13.585 11.431 1.00 93.19 156 GLU A O 1
ATOM 1261 N N . MET A 1 157 ? -7.364 -14.689 11.201 1.00 95.25 157 MET A N 1
ATOM 1262 C CA . MET A 1 157 ? -7.180 -14.969 9.773 1.00 95.25 157 MET A CA 1
ATOM 1263 C C . MET A 1 157 ? -7.201 -13.682 8.950 1.00 95.25 157 MET A C 1
ATOM 1265 O O . MET A 1 157 ? -6.359 -13.529 8.076 1.00 95.25 157 MET A O 1
ATOM 1269 N N . PHE A 1 158 ? -8.093 -12.736 9.262 1.00 96.31 158 PHE A N 1
ATOM 1270 C CA . PHE A 1 158 ? -8.119 -11.422 8.615 1.00 96.31 158 PHE A CA 1
ATOM 1271 C C . PHE A 1 158 ? -6.769 -10.700 8.735 1.00 96.31 158 PHE A C 1
ATOM 1273 O O . PHE A 1 158 ? -6.242 -10.224 7.737 1.00 96.31 158 PHE A O 1
ATOM 1280 N N . LYS A 1 159 ? -6.163 -10.660 9.931 1.00 94.88 159 LYS A N 1
ATOM 1281 C CA . LYS A 1 159 ? -4.844 -10.026 10.113 1.00 94.88 159 LYS A CA 1
ATOM 1282 C C . LYS A 1 159 ? -3.751 -10.718 9.303 1.00 94.88 159 LYS A C 1
ATOM 1284 O O . LYS A 1 159 ? -2.946 -10.038 8.680 1.00 94.88 159 LYS A O 1
ATOM 1289 N N . ARG A 1 160 ? -3.719 -12.056 9.305 1.00 96.38 160 ARG A N 1
ATOM 1290 C CA . ARG A 1 160 ? -2.752 -12.836 8.511 1.00 96.38 160 ARG A CA 1
ATOM 1291 C C . ARG A 1 160 ? -2.944 -12.608 7.017 1.00 96.38 160 ARG A C 1
ATOM 1293 O O . ARG A 1 160 ? -1.967 -12.466 6.297 1.00 96.38 160 ARG A O 1
ATOM 1300 N N . TYR A 1 161 ? -4.196 -12.539 6.579 1.00 96.81 161 TYR A N 1
ATOM 1301 C CA . TYR A 1 161 ? -4.571 -12.238 5.206 1.00 96.81 161 TYR A CA 1
ATOM 1302 C C . TYR A 1 161 ? -4.098 -10.838 4.792 1.00 96.81 161 TYR A C 1
ATOM 1304 O O . TYR A 1 161 ? -3.381 -10.715 3.807 1.00 96.81 161 TYR A O 1
ATOM 1312 N N . MET A 1 162 ? -4.397 -9.806 5.588 1.00 96.56 162 MET A N 1
ATOM 1313 C CA . MET A 1 162 ? -3.906 -8.442 5.353 1.00 96.56 162 MET A CA 1
ATOM 1314 C C . MET A 1 162 ? -2.380 -8.387 5.327 1.00 96.56 162 MET A C 1
ATOM 1316 O O . MET A 1 162 ? -1.807 -7.756 4.448 1.00 96.56 162 MET A O 1
ATOM 1320 N N . PHE A 1 163 ? -1.709 -9.063 6.262 1.00 97.12 163 PHE A N 1
ATOM 1321 C CA . PHE A 1 163 ? -0.252 -9.146 6.268 1.00 97.12 163 PHE A CA 1
ATOM 1322 C C . PHE A 1 163 ? 0.290 -9.794 4.992 1.00 97.12 163 PHE A C 1
ATOM 1324 O O . PHE A 1 163 ? 1.200 -9.241 4.394 1.00 97.12 163 PHE A O 1
ATOM 1331 N N . ALA A 1 164 ? -0.278 -10.917 4.548 1.00 96.62 164 ALA A N 1
ATOM 1332 C CA . ALA A 1 164 ? 0.164 -11.603 3.336 1.00 96.62 164 ALA A CA 1
ATOM 1333 C C . ALA A 1 164 ? -0.050 -10.754 2.074 1.00 96.62 164 ALA A C 1
ATOM 1335 O O . ALA A 1 164 ? 0.850 -10.667 1.244 1.00 96.62 164 ALA A O 1
ATOM 1336 N N . VAL A 1 165 ? -1.209 -10.096 1.954 1.00 95.62 165 VAL A N 1
ATOM 1337 C CA . VAL A 1 165 ? -1.506 -9.185 0.837 1.00 95.62 165 VAL A CA 1
ATOM 1338 C C . VAL A 1 165 ? -0.515 -8.025 0.815 1.00 95.62 165 VAL A C 1
ATOM 1340 O O . VAL A 1 165 ? 0.086 -7.763 -0.221 1.00 95.62 165 VAL A O 1
ATOM 1343 N N . MET A 1 166 ? -0.302 -7.369 1.957 1.00 96.81 166 MET A N 1
ATOM 1344 C CA . MET A 1 166 ? 0.620 -6.237 2.044 1.00 96.81 166 MET A CA 1
ATOM 1345 C C . MET A 1 166 ? 2.072 -6.654 1.854 1.00 96.81 166 MET A C 1
ATOM 1347 O O . MET A 1 166 ? 2.815 -5.944 1.198 1.00 96.81 166 MET A O 1
ATOM 1351 N N . LEU A 1 167 ? 2.488 -7.795 2.401 1.00 96.56 167 LEU A N 1
ATOM 1352 C CA . LEU A 1 167 ? 3.843 -8.297 2.212 1.00 96.56 167 LEU A CA 1
ATOM 1353 C C . LEU A 1 167 ? 4.109 -8.573 0.735 1.00 96.56 167 LEU A C 1
ATOM 1355 O O . LEU A 1 167 ? 5.116 -8.106 0.227 1.00 96.56 167 LEU A O 1
ATOM 1359 N N . CYS A 1 168 ? 3.188 -9.271 0.062 1.00 94.62 168 CYS A N 1
ATOM 1360 C CA . CYS A 1 168 ? 3.266 -9.525 -1.373 1.00 94.62 168 CYS A CA 1
ATOM 1361 C C . CYS A 1 168 ? 3.391 -8.204 -2.138 1.00 94.62 168 CYS A C 1
ATOM 1363 O O . CYS A 1 168 ? 4.391 -7.983 -2.810 1.00 94.62 168 CYS A O 1
ATOM 1365 N N . PHE A 1 169 ? 2.443 -7.287 -1.928 1.00 93.81 169 PHE A N 1
ATOM 1366 C CA . PHE A 1 169 ? 2.407 -5.999 -2.612 1.00 93.81 169 PHE A CA 1
ATOM 1367 C C . PHE A 1 169 ? 3.666 -5.146 -2.393 1.00 93.81 169 PHE A C 1
ATOM 1369 O O . PHE A 1 169 ? 4.169 -4.573 -3.345 1.00 93.81 169 PHE A O 1
ATOM 1376 N N . LEU A 1 170 ? 4.172 -5.049 -1.158 1.00 93.62 170 LEU A N 1
ATOM 1377 C CA . LEU A 1 170 ? 5.313 -4.185 -0.820 1.00 93.62 170 LEU A CA 1
ATOM 1378 C C . LEU A 1 170 ? 6.676 -4.805 -1.165 1.00 93.62 170 LEU A C 1
ATOM 1380 O O . LEU A 1 170 ? 7.683 -4.104 -1.117 1.00 93.62 170 LEU A O 1
ATOM 1384 N N . SER A 1 171 ? 6.726 -6.116 -1.419 1.00 90.25 171 SER A N 1
ATOM 1385 C CA . SER A 1 171 ? 7.951 -6.831 -1.807 1.00 90.25 171 SER A CA 1
ATOM 1386 C C . SER A 1 171 ? 8.159 -6.938 -3.317 1.00 90.25 171 SER A C 1
ATOM 1388 O O . SER A 1 171 ? 9.260 -7.289 -3.740 1.00 90.25 171 SER A O 1
ATOM 1390 N N . CYS A 1 172 ? 7.098 -6.702 -4.091 1.00 80.75 172 CYS A N 1
ATOM 1391 C CA . CYS A 1 172 ? 7.139 -6.597 -5.544 1.00 80.75 172 CYS A CA 1
ATOM 1392 C C . CYS A 1 172 ? 7.652 -5.217 -5.957 1.00 80.75 172 CYS A C 1
ATOM 1394 O O . CYS A 1 172 ? 8.389 -5.179 -6.963 1.00 80.75 172 CYS A O 1
#

Nearest PDB structures (foldseek):
  2m6b-assembly1_A  TM=2.164E-01  e=8.923E+00  Homo sapiens

Foldseek 3Di:
DCDQVVQDDLLLVLLLVLLVVLLVLCCVQPVVPPCNVVSNVVSVVLNVLLCVLRRDDLVPDDPVSNVCNLCVLVVVCVVVVVVVVVSQVRPDVVGCVVVVQVVCCVVVVHDDVVVVVCVVQPDPVSVVVVVVVVVVVVVVLVVVLVVQVVPPVNVVVSSVSSSVVSVVSSVD